Protein AF-A0A314UXK7-F1 (afdb_monomer_lite)

InterPro domains:
  IPR005801 ADC synthase [G3DSA:3.60.120.10] (43-138)
  IPR005801 ADC synthase [SSF56322] (63-136)
  IPR006805 Anthranilate synthase component I, N-terminal [PF04715] (75-133)
  IPR019999 Anthranilate synthase component I-like [PTHR11236] (35-136)

Radius of gyration: 25.93 Å; chains: 1; bounding box: 60×53×69 Å

Sequence (139 aa):
MQAPCISRRLVPASQRLSPVPVIGISSRSSTSLACVPRTKCCSLSNQSLANDVKKFEEASKNGNLVPLSKCIFSDQLTPVLAYRCLVKEDDREAPSFLFESVEQNNQGRYSVVGAQPQMEIVAKENKVTIMDHEERCLD

Structure (mmCIF, N/CA/C/O backbone):
data_AF-A0A314UXK7-F1
#
_entry.id   AF-A0A314UXK7-F1
#
loop_
_atom_site.group_PDB
_atom_site.id
_atom_site.type_symbol
_atom_site.label_atom_id
_atom_site.label_alt_id
_atom_site.label_comp_id
_atom_site.label_asym_id
_atom_site.label_entity_id
_atom_site.label_seq_id
_atom_site.pdbx_PDB_ins_code
_atom_site.Cartn_x
_atom_site.Cartn_y
_atom_site.Cartn_z
_atom_site.occupancy
_atom_site.B_iso_or_equiv
_atom_site.auth_seq_id
_atom_site.auth_comp_id
_atom_site.auth_asym_id
_atom_site.auth_atom_id
_atom_site.pdbx_PDB_model_num
ATOM 1 N N . MET A 1 1 ? -38.332 9.102 -24.567 1.00 46.50 1 MET A N 1
ATOM 2 C CA . MET A 1 1 ? -37.805 8.152 -25.566 1.00 46.50 1 MET A CA 1
ATOM 3 C C . MET A 1 1 ? -37.117 8.935 -26.664 1.00 46.50 1 MET A C 1
ATOM 5 O O . MET A 1 1 ? -37.808 9.630 -27.389 1.00 46.50 1 MET A O 1
ATOM 9 N N . GLN A 1 2 ? -35.788 8.867 -26.726 1.00 39.41 2 GLN A N 1
ATOM 10 C CA . GLN A 1 2 ? -34.946 9.170 -27.890 1.00 39.41 2 GLN A CA 1
ATOM 11 C C . GLN A 1 2 ? -33.511 8.796 -27.490 1.00 39.41 2 GLN A C 1
ATOM 13 O O . GLN A 1 2 ? -33.000 9.282 -26.485 1.00 39.41 2 GLN A O 1
ATOM 18 N N . ALA A 1 3 ? -32.922 7.844 -28.210 1.00 41.88 3 ALA A N 1
ATOM 19 C CA . ALA A 1 3 ? -31.574 7.334 -27.983 1.00 41.88 3 ALA A CA 1
ATOM 20 C C . ALA A 1 3 ? -30.575 8.081 -28.882 1.00 41.88 3 ALA A C 1
ATOM 22 O O . ALA A 1 3 ? -30.931 8.386 -30.023 1.00 41.88 3 ALA A O 1
ATOM 23 N N . PRO A 1 4 ? -29.329 8.330 -28.444 1.00 41.38 4 PRO A N 1
ATOM 24 C CA . PRO A 1 4 ? -28.280 8.767 -29.343 1.00 41.38 4 PRO A CA 1
ATOM 25 C C . PRO A 1 4 ? -27.561 7.566 -29.973 1.00 41.38 4 PRO A C 1
ATOM 27 O O . PRO A 1 4 ? -27.232 6.566 -29.337 1.00 41.38 4 PRO A O 1
ATOM 30 N N . CYS A 1 5 ? -27.358 7.701 -31.274 1.00 37.66 5 CYS A N 1
ATOM 31 C CA . CYS A 1 5 ? -26.777 6.763 -32.217 1.00 37.66 5 CYS A CA 1
ATOM 32 C C . CYS A 1 5 ? -25.238 6.744 -32.145 1.00 37.66 5 CYS A C 1
ATOM 34 O O . CYS A 1 5 ? -24.580 7.782 -32.151 1.00 37.66 5 CYS A O 1
ATOM 36 N N . ILE A 1 6 ? -24.658 5.540 -32.111 1.00 41.12 6 ILE A N 1
ATOM 37 C CA . ILE A 1 6 ? -23.209 5.302 -32.103 1.00 41.12 6 ILE A CA 1
ATOM 38 C C . ILE A 1 6 ? -22.723 5.181 -33.552 1.00 41.12 6 ILE A C 1
ATOM 40 O O . ILE A 1 6 ? -23.107 4.260 -34.271 1.00 41.12 6 ILE A O 1
ATOM 44 N N . SER A 1 7 ? -21.852 6.096 -33.977 1.00 38.16 7 SER A N 1
ATOM 45 C CA . SER A 1 7 ? -21.174 6.031 -35.275 1.00 38.16 7 SER A CA 1
ATOM 46 C C . SER A 1 7 ? -19.912 5.171 -35.165 1.00 38.16 7 SER A C 1
ATOM 48 O O . SER A 1 7 ? -18.953 5.542 -34.491 1.00 38.16 7 SER A O 1
ATOM 50 N N . ARG A 1 8 ? -19.900 4.006 -35.824 1.00 41.94 8 ARG A N 1
ATOM 51 C CA . ARG A 1 8 ? -18.704 3.169 -36.001 1.00 41.94 8 ARG A CA 1
ATOM 52 C C . ARG A 1 8 ? -18.023 3.536 -37.320 1.00 41.94 8 ARG A C 1
ATOM 54 O O . ARG A 1 8 ? -18.468 3.101 -38.379 1.00 41.94 8 ARG A O 1
ATOM 61 N N . ARG A 1 9 ? -16.922 4.295 -37.272 1.00 38.69 9 ARG A N 1
ATOM 62 C CA . ARG A 1 9 ? -15.985 4.390 -38.406 1.00 38.69 9 ARG A CA 1
ATOM 63 C C . ARG A 1 9 ? -14.911 3.313 -38.277 1.00 38.69 9 ARG A C 1
ATOM 65 O O . ARG A 1 9 ? -14.088 3.352 -37.371 1.00 38.69 9 ARG A O 1
ATOM 72 N N . LEU A 1 10 ? -14.950 2.363 -39.206 1.00 42.12 10 LEU A N 1
ATOM 73 C CA . LEU A 1 10 ? -13.900 1.385 -39.480 1.00 42.12 10 LEU A CA 1
ATOM 74 C C . LEU A 1 10 ? -12.741 2.091 -40.201 1.00 42.12 10 LEU A C 1
ATOM 76 O O . LEU A 1 10 ? -12.965 2.766 -41.205 1.00 42.12 10 LEU A O 1
ATOM 80 N N . VAL A 1 11 ? -11.516 1.934 -39.698 1.00 43.22 11 VAL A N 1
ATOM 81 C CA . VAL A 1 11 ? -10.276 2.370 -40.365 1.00 43.22 11 VAL A CA 1
ATOM 82 C C . VAL A 1 11 ? -9.560 1.118 -40.893 1.00 43.22 11 VAL A C 1
ATOM 84 O O . VAL A 1 11 ? -9.463 0.141 -40.147 1.00 43.22 11 VAL A O 1
ATOM 87 N N . PRO A 1 12 ? -9.081 1.092 -42.152 1.00 38.56 12 PRO A N 1
ATOM 88 C CA . PRO A 1 12 ? -8.421 -0.081 -42.709 1.00 38.56 12 PRO A CA 1
ATOM 89 C C . PRO A 1 12 ? -6.986 -0.233 -42.191 1.00 38.56 12 PRO A C 1
ATOM 91 O O . PRO A 1 12 ? -6.261 0.744 -42.000 1.00 38.56 12 PRO A O 1
ATOM 94 N N . ALA A 1 13 ? -6.573 -1.486 -42.005 1.00 41.22 13 ALA A N 1
ATOM 95 C CA . ALA A 1 13 ? -5.209 -1.867 -41.672 1.00 41.22 13 ALA A CA 1
ATOM 96 C C . ALA A 1 13 ? -4.307 -1.760 -42.912 1.00 41.22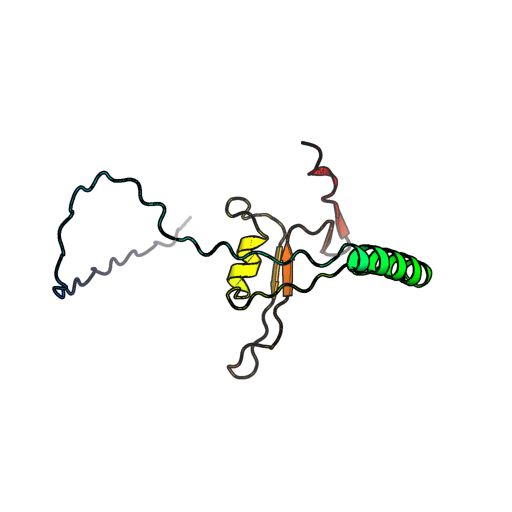 13 ALA A C 1
ATOM 98 O O . ALA A 1 13 ? -4.443 -2.532 -43.861 1.00 41.22 13 ALA A O 1
ATOM 99 N N . SER A 1 14 ? -3.364 -0.820 -42.898 1.00 41.00 14 SER A N 1
ATOM 100 C CA . SER A 1 14 ? -2.301 -0.749 -43.903 1.00 41.00 14 SER A CA 1
ATOM 101 C C . SER A 1 14 ? -1.207 -1.760 -43.569 1.00 41.00 14 SER A C 1
ATOM 103 O O . SER A 1 14 ? -0.430 -1.576 -42.634 1.00 41.00 14 SER A O 1
ATOM 105 N N . GLN A 1 15 ? -1.150 -2.828 -44.359 1.00 43.53 15 GLN A N 1
ATOM 106 C CA . GLN A 1 15 ? -0.063 -3.799 -44.385 1.00 43.53 15 GLN A CA 1
ATOM 107 C C . GLN A 1 15 ? 1.157 -3.177 -45.086 1.00 43.53 15 GLN A C 1
ATOM 109 O O . GLN A 1 15 ? 1.079 -2.791 -46.251 1.00 43.53 15 GLN A O 1
ATOM 114 N N . ARG A 1 16 ? 2.304 -3.103 -44.402 1.00 39.03 16 ARG A N 1
ATOM 115 C CA . ARG A 1 16 ? 3.617 -2.985 -45.053 1.00 39.03 16 ARG A CA 1
ATOM 116 C C . ARG A 1 16 ? 4.422 -4.237 -44.729 1.00 39.03 16 ARG A C 1
ATOM 118 O O . ARG A 1 16 ? 4.839 -4.438 -43.595 1.00 39.03 16 ARG A O 1
ATOM 125 N N . LEU A 1 17 ? 4.587 -5.074 -45.748 1.00 39.12 17 LEU A N 1
ATOM 126 C CA . LEU A 1 17 ? 5.441 -6.255 -45.759 1.00 39.12 17 LEU A CA 1
ATOM 127 C C . LEU A 1 17 ? 6.883 -5.810 -46.041 1.00 39.12 17 LEU A C 1
ATOM 129 O O . LEU A 1 17 ? 7.142 -5.191 -47.073 1.00 39.12 17 LEU A O 1
ATOM 133 N N . SER A 1 18 ? 7.815 -6.136 -45.149 1.00 38.75 18 SER A N 1
ATOM 134 C CA . SER A 1 18 ? 9.244 -6.224 -45.463 1.00 38.75 18 SER A CA 1
ATOM 135 C C . SER A 1 18 ? 9.680 -7.692 -45.331 1.00 38.75 18 SER A C 1
ATOM 137 O O . SER A 1 18 ? 9.238 -8.375 -44.403 1.00 38.75 18 SER A O 1
ATOM 139 N N . PRO A 1 19 ? 10.493 -8.228 -46.260 1.00 42.34 19 PRO A N 1
ATOM 140 C CA . PRO A 1 19 ? 10.892 -9.628 -46.234 1.00 42.34 19 PRO A CA 1
ATOM 141 C C . PRO A 1 19 ? 12.109 -9.795 -45.320 1.00 42.34 19 PRO A C 1
ATOM 143 O O . PRO A 1 19 ? 13.194 -9.301 -45.618 1.00 42.34 19 PRO A O 1
ATOM 146 N N . VAL A 1 20 ? 11.938 -10.503 -44.207 1.00 41.97 20 VAL A N 1
ATOM 147 C CA . VAL A 1 20 ? 13.049 -11.002 -43.383 1.00 41.97 20 VAL A CA 1
ATOM 148 C C . VAL A 1 20 ? 13.100 -12.521 -43.590 1.00 41.97 20 VAL A C 1
ATOM 150 O O . VAL A 1 20 ? 12.044 -13.156 -43.576 1.00 41.97 20 VAL A O 1
ATOM 153 N N . PRO A 1 21 ? 14.272 -13.118 -43.876 1.00 43.28 21 PRO A N 1
ATOM 154 C CA . PRO A 1 21 ? 14.353 -14.485 -44.379 1.00 43.28 21 PRO A CA 1
ATOM 155 C C . PRO A 1 21 ? 13.851 -15.504 -43.350 1.00 43.28 21 PRO A C 1
ATOM 157 O O . PRO A 1 21 ? 14.312 -15.552 -42.211 1.00 43.28 21 PRO A O 1
ATOM 160 N N . VAL A 1 22 ? 12.916 -16.344 -43.794 1.00 42.66 22 VAL A N 1
ATOM 161 C CA . VAL A 1 22 ? 12.431 -17.526 -43.080 1.00 42.66 22 VAL A CA 1
ATOM 162 C C . VAL A 1 22 ? 13.520 -18.595 -43.151 1.00 42.66 22 VAL A C 1
ATOM 164 O O . VAL A 1 22 ? 13.780 -19.149 -44.218 1.00 42.66 22 VAL A O 1
ATOM 167 N N . ILE A 1 23 ? 14.160 -18.894 -42.021 1.00 42.53 23 ILE A N 1
ATOM 168 C CA . ILE A 1 23 ? 14.988 -20.095 -41.882 1.00 42.53 23 ILE A CA 1
ATOM 169 C C . ILE A 1 23 ? 14.070 -21.228 -41.422 1.00 42.53 23 ILE A C 1
ATOM 171 O O . ILE A 1 23 ? 13.333 -21.099 -40.446 1.00 42.53 23 ILE A O 1
ATOM 175 N N . GLY A 1 24 ? 14.076 -22.299 -42.212 1.00 40.72 24 GLY A N 1
ATOM 176 C CA . GLY A 1 24 ? 13.106 -23.383 -42.188 1.00 40.72 24 GLY A CA 1
ATOM 177 C C . GLY A 1 24 ? 13.006 -24.161 -40.878 1.00 40.72 24 GLY A C 1
ATOM 178 O O . GLY A 1 24 ? 13.955 -24.310 -40.108 1.00 40.72 24 GLY A O 1
ATOM 179 N N . ILE A 1 25 ? 11.812 -24.716 -40.689 1.00 44.25 25 ILE A N 1
ATOM 180 C CA . ILE A 1 25 ? 11.472 -25.692 -39.661 1.00 44.25 25 ILE A CA 1
ATOM 181 C C . ILE A 1 25 ? 12.285 -26.960 -39.943 1.00 44.25 25 ILE A C 1
ATOM 183 O O . ILE A 1 25 ? 11.997 -27.699 -40.883 1.00 44.25 25 ILE A O 1
ATOM 187 N N . SER A 1 26 ? 13.312 -27.212 -39.132 1.00 42.84 26 SER A N 1
ATOM 188 C CA . SER A 1 26 ? 13.964 -28.517 -39.061 1.00 42.84 26 SER A CA 1
ATOM 189 C C . SER A 1 26 ? 13.359 -29.289 -37.894 1.00 42.84 26 SER A C 1
ATOM 191 O O . SER A 1 26 ? 13.544 -28.937 -36.729 1.00 42.84 26 SER A O 1
ATOM 193 N N . SER A 1 27 ? 12.622 -30.350 -38.212 1.00 51.50 27 SER A N 1
ATOM 194 C CA . SER A 1 27 ? 12.230 -31.387 -37.266 1.00 51.50 27 SER A CA 1
ATOM 195 C C . SER A 1 27 ? 13.489 -32.081 -36.736 1.00 51.50 27 SER A C 1
ATOM 197 O O . SER A 1 27 ? 14.070 -32.929 -37.416 1.00 51.50 27 SER A O 1
ATOM 199 N N . ARG A 1 28 ? 13.930 -31.725 -35.526 1.00 44.66 28 ARG A N 1
ATOM 200 C CA . ARG A 1 28 ? 14.972 -32.465 -34.805 1.00 44.66 28 ARG A CA 1
ATOM 201 C C . ARG A 1 28 ? 14.439 -32.904 -33.451 1.00 44.66 28 ARG A C 1
ATOM 203 O O . ARG A 1 28 ? 14.506 -32.184 -32.462 1.00 44.66 28 ARG A O 1
ATOM 210 N N . SER A 1 29 ? 13.934 -34.129 -33.433 1.00 48.12 29 SER A N 1
ATOM 211 C CA . SER A 1 29 ? 13.868 -34.969 -32.246 1.00 48.12 29 SER A CA 1
ATOM 212 C C . SER A 1 29 ? 15.296 -35.157 -31.735 1.00 48.12 29 SER A C 1
ATOM 214 O O . SER A 1 29 ? 16.078 -35.863 -32.368 1.00 48.12 29 SER A O 1
ATOM 216 N N . SER A 1 30 ? 15.673 -34.493 -30.646 1.00 42.62 30 SER A N 1
ATOM 217 C CA . SER A 1 30 ? 16.803 -34.883 -29.793 1.00 42.62 30 SER A CA 1
ATOM 218 C C . SER A 1 30 ? 16.793 -34.035 -28.532 1.00 42.62 30 SER A C 1
ATOM 220 O O . SER A 1 30 ? 16.870 -32.811 -28.562 1.00 42.62 30 SER A O 1
ATOM 222 N N . THR A 1 31 ? 16.670 -34.734 -27.416 1.00 50.19 31 THR A N 1
ATOM 223 C CA . THR A 1 31 ? 16.783 -34.255 -26.046 1.00 50.19 31 THR A CA 1
ATOM 224 C C . THR A 1 31 ? 18.101 -33.511 -25.839 1.00 50.19 31 THR A C 1
ATOM 226 O O . THR A 1 31 ? 19.156 -34.127 -25.708 1.00 50.19 31 THR A O 1
ATOM 229 N N . SER A 1 32 ? 18.043 -32.185 -25.761 1.00 46.09 32 SER A N 1
ATOM 230 C CA . SER A 1 32 ? 19.107 -31.375 -25.173 1.00 46.09 32 SER A CA 1
ATOM 231 C C . SER A 1 32 ? 18.462 -30.321 -24.283 1.00 46.09 32 SER A C 1
ATOM 233 O O . SER A 1 32 ? 17.954 -29.310 -24.765 1.00 46.09 32 SER A O 1
ATOM 235 N N . LEU A 1 33 ? 18.446 -30.588 -22.977 1.00 50.59 33 LEU A N 1
ATOM 236 C CA . LEU A 1 33 ? 18.127 -29.604 -21.946 1.00 50.59 33 LEU A CA 1
ATOM 237 C C . LEU A 1 33 ? 19.229 -28.536 -21.972 1.00 50.59 33 LEU A C 1
ATOM 239 O O . LEU A 1 33 ? 20.245 -28.649 -21.291 1.00 50.59 33 LEU A O 1
ATOM 243 N N . ALA A 1 34 ? 19.064 -27.542 -22.840 1.00 42.72 34 ALA A N 1
ATOM 244 C CA . ALA A 1 34 ? 19.981 -26.427 -22.970 1.00 42.72 34 ALA A CA 1
ATOM 245 C C . ALA A 1 34 ? 19.763 -25.470 -21.791 1.00 42.72 34 ALA A C 1
ATOM 247 O O . ALA A 1 34 ? 18.692 -24.887 -21.644 1.00 42.72 34 ALA A O 1
ATOM 248 N N . CYS A 1 35 ? 20.789 -25.389 -20.940 1.00 41.41 35 CYS A N 1
ATOM 249 C CA . CYS A 1 35 ? 21.088 -24.362 -19.942 1.00 41.41 35 CYS A CA 1
ATOM 250 C C . CYS A 1 35 ? 20.018 -23.282 -19.728 1.00 41.41 35 CYS A C 1
ATOM 252 O O . CYS A 1 35 ? 20.117 -22.175 -20.254 1.00 41.41 35 CYS A O 1
ATOM 254 N N . VAL A 1 36 ? 19.064 -23.562 -18.842 1.00 48.81 36 VAL A N 1
ATOM 255 C CA . VAL A 1 36 ? 18.408 -22.495 -18.085 1.00 48.81 36 VAL A CA 1
ATOM 256 C C . VAL A 1 36 ? 19.403 -22.077 -16.998 1.00 48.81 36 VAL A C 1
ATOM 258 O O . VAL A 1 36 ? 19.823 -22.949 -16.227 1.00 48.81 36 VAL A O 1
ATOM 261 N N . PRO A 1 37 ? 19.830 -20.803 -16.901 1.00 45.50 37 PRO A N 1
ATOM 262 C CA . PRO A 1 37 ? 20.620 -20.353 -15.768 1.00 45.50 37 PRO A CA 1
ATOM 263 C C . PRO A 1 37 ? 19.760 -20.534 -14.521 1.00 45.50 37 PRO A C 1
ATOM 265 O O . PRO A 1 37 ? 18.824 -19.778 -14.270 1.00 45.50 37 PRO A O 1
ATOM 268 N N . ARG A 1 38 ? 20.038 -21.583 -13.747 1.00 47.97 38 ARG A N 1
ATOM 269 C CA . ARG A 1 38 ? 19.440 -21.758 -12.432 1.00 47.97 38 ARG A CA 1
ATOM 270 C C . ARG A 1 38 ? 20.073 -20.675 -11.570 1.00 47.97 38 ARG A C 1
ATOM 272 O O . ARG A 1 38 ? 21.202 -20.840 -11.109 1.00 47.97 38 ARG A O 1
ATOM 279 N N . THR A 1 39 ? 19.392 -19.543 -11.413 1.00 56.34 39 THR A N 1
ATOM 280 C CA . THR A 1 39 ? 19.776 -18.538 -10.426 1.00 56.34 39 THR A CA 1
ATOM 281 C C . THR A 1 39 ? 19.717 -19.232 -9.074 1.00 56.34 39 THR A C 1
ATOM 283 O O . THR A 1 39 ? 18.662 -19.499 -8.502 1.00 56.34 39 THR A O 1
ATOM 286 N N . LYS A 1 40 ? 20.888 -19.654 -8.598 1.00 46.66 40 LYS A N 1
ATOM 287 C CA . LYS A 1 40 ? 21.049 -20.218 -7.270 1.00 46.66 40 LYS A CA 1
ATOM 288 C C . LYS A 1 40 ? 20.851 -19.040 -6.328 1.00 46.66 40 LYS A C 1
ATOM 290 O O . LYS A 1 40 ? 21.785 -18.291 -6.071 1.00 46.66 40 LYS A O 1
ATOM 295 N N . CYS A 1 41 ? 19.608 -18.820 -5.906 1.00 45.56 41 CYS A N 1
ATOM 296 C CA . CYS A 1 41 ? 19.309 -17.883 -4.840 1.00 45.56 41 CYS A CA 1
ATOM 297 C C . CYS A 1 41 ? 20.099 -18.369 -3.625 1.00 45.56 41 CYS A C 1
ATOM 299 O O . CYS A 1 41 ? 19.835 -19.448 -3.091 1.00 45.56 41 CYS A O 1
ATOM 301 N N . CYS A 1 42 ? 21.146 -17.632 -3.266 1.00 49.62 42 CYS A N 1
ATOM 302 C CA . CYS A 1 42 ? 21.885 -17.851 -2.039 1.00 49.62 42 CYS A CA 1
ATOM 303 C C . CYS A 1 42 ? 20.890 -17.587 -0.910 1.00 49.62 42 CYS A C 1
ATOM 305 O O . CYS A 1 42 ? 20.614 -16.432 -0.592 1.00 49.62 42 CYS A O 1
ATOM 307 N N . SER A 1 43 ? 20.281 -18.639 -0.365 1.00 56.59 43 SER A N 1
ATOM 308 C CA . SER A 1 43 ? 19.415 -18.524 0.801 1.00 56.59 43 SER A CA 1
ATOM 309 C C . SER A 1 43 ? 20.225 -17.858 1.909 1.00 56.59 43 SER A C 1
ATOM 311 O O . SER A 1 43 ? 21.208 -18.431 2.388 1.00 56.59 43 SER A O 1
ATOM 313 N N . LEU A 1 44 ? 19.845 -16.628 2.257 1.00 56.88 44 LEU A N 1
ATOM 314 C CA . LEU A 1 44 ? 20.389 -15.903 3.397 1.00 56.88 44 LEU A CA 1
ATOM 315 C C . LEU A 1 44 ? 20.328 -16.817 4.627 1.00 56.88 44 LEU A C 1
ATOM 317 O O . LEU A 1 44 ? 19.352 -17.538 4.834 1.00 56.88 44 LEU A O 1
ATOM 321 N N . SER A 1 45 ? 21.413 -16.834 5.392 1.00 59.97 45 SER A N 1
ATOM 322 C CA . SER A 1 45 ? 21.606 -17.724 6.533 1.00 59.97 45 SER A CA 1
ATOM 323 C C . SER A 1 45 ? 20.483 -17.595 7.573 1.00 59.97 45 SER A C 1
ATOM 325 O O . SER A 1 45 ? 19.958 -16.508 7.821 1.00 59.97 45 SER A O 1
ATOM 327 N N . ASN A 1 46 ? 20.173 -18.702 8.259 1.00 56.94 46 ASN A N 1
ATOM 328 C CA . ASN A 1 46 ? 19.165 -18.780 9.332 1.00 56.94 46 ASN A CA 1
ATOM 329 C C . ASN A 1 46 ? 19.372 -17.764 10.477 1.00 56.94 46 ASN A C 1
ATOM 331 O O . ASN A 1 46 ? 18.450 -17.496 11.242 1.00 56.94 46 ASN A O 1
ATOM 335 N N . GLN A 1 47 ? 20.568 -17.179 10.598 1.00 60.53 47 GLN A N 1
ATOM 336 C CA . GLN A 1 47 ? 20.869 -16.148 11.594 1.00 60.53 47 GLN A CA 1
ATOM 337 C C . GLN A 1 47 ? 20.116 -14.833 11.347 1.00 60.53 47 GLN A C 1
ATOM 339 O O . GLN A 1 47 ? 19.808 -14.135 12.310 1.00 60.53 47 GLN A O 1
ATOM 344 N N . SER A 1 48 ? 19.789 -14.499 10.090 1.00 69.44 48 SER A N 1
ATOM 345 C CA . SER A 1 48 ? 19.022 -13.283 9.775 1.00 69.44 48 SER A CA 1
ATOM 346 C C . SER A 1 48 ? 17.632 -13.338 10.406 1.00 69.44 48 SER A C 1
ATOM 348 O O . SER A 1 48 ? 17.238 -12.414 11.108 1.00 69.44 48 SER A O 1
ATOM 350 N N . LEU A 1 49 ? 16.943 -14.473 10.253 1.00 76.56 49 LEU A N 1
ATOM 351 C CA . LEU A 1 49 ? 15.571 -14.654 10.724 1.00 76.56 49 LEU A CA 1
ATOM 352 C C . LEU A 1 49 ? 15.465 -14.567 12.254 1.00 76.56 49 LEU A C 1
ATOM 354 O O . LEU A 1 49 ? 14.567 -13.917 12.779 1.00 76.56 49 LEU A O 1
ATOM 358 N N . ALA A 1 50 ? 16.412 -15.174 12.977 1.00 76.69 50 ALA A N 1
ATOM 359 C CA . ALA A 1 50 ? 16.432 -15.126 14.439 1.00 76.69 50 ALA A CA 1
ATOM 360 C C . ALA A 1 50 ? 16.616 -13.696 14.983 1.00 76.69 50 ALA A C 1
ATOM 362 O O . ALA A 1 50 ? 16.057 -13.353 16.025 1.00 76.69 50 ALA A O 1
ATOM 363 N N . ASN A 1 51 ? 17.381 -12.855 14.282 1.00 84.94 51 ASN A N 1
ATOM 364 C CA . ASN A 1 51 ? 17.539 -11.448 14.643 1.00 84.94 51 ASN A CA 1
ATOM 365 C C . ASN A 1 51 ? 16.293 -10.623 14.294 1.00 84.94 51 ASN A C 1
ATOM 367 O O . ASN A 1 51 ? 15.944 -9.717 15.048 1.00 84.94 51 ASN A O 1
ATOM 371 N N . ASP A 1 52 ? 15.614 -10.940 13.191 1.00 88.12 52 ASP A N 1
ATOM 372 C CA . ASP A 1 52 ? 14.395 -10.243 12.770 1.00 88.12 52 ASP A CA 1
ATOM 373 C C . ASP A 1 52 ? 13.240 -10.476 13.759 1.00 88.12 52 ASP A C 1
ATOM 375 O O . ASP A 1 52 ? 12.550 -9.524 14.123 1.00 88.12 52 ASP A O 1
ATOM 379 N N . VAL A 1 53 ? 13.095 -11.700 14.288 1.00 91.81 53 VAL A N 1
ATOM 380 C CA . VAL A 1 53 ? 12.107 -12.018 15.339 1.00 91.81 53 VAL A CA 1
ATOM 381 C C . VAL A 1 53 ? 12.347 -11.187 16.601 1.00 91.81 53 VAL A C 1
ATOM 383 O O . VAL A 1 53 ? 11.426 -10.545 17.097 1.00 91.81 53 VAL A O 1
ATOM 386 N N . LYS A 1 54 ? 13.592 -11.125 17.093 1.00 93.50 54 LYS A N 1
ATOM 387 C CA . LYS A 1 54 ? 13.919 -10.335 18.293 1.00 93.50 54 LYS A CA 1
ATOM 388 C C . LYS A 1 54 ? 13.640 -8.846 18.100 1.00 93.50 54 LYS A C 1
ATOM 390 O O . LYS A 1 54 ? 13.065 -8.213 18.978 1.00 93.50 54 LYS A O 1
ATOM 395 N N . LYS A 1 55 ? 14.000 -8.291 16.938 1.00 92.62 55 LYS A N 1
ATOM 396 C CA . LYS A 1 55 ? 13.713 -6.887 16.603 1.00 92.62 55 LYS A CA 1
ATOM 397 C C . LYS A 1 55 ? 12.214 -6.607 16.568 1.00 92.62 55 LYS A C 1
ATOM 399 O O . LYS A 1 55 ? 11.787 -5.553 17.031 1.00 92.62 55 LYS A O 1
ATOM 404 N N . PHE A 1 56 ? 11.424 -7.537 16.033 1.00 95.06 56 PHE A N 1
ATOM 405 C CA . PHE A 1 56 ? 9.970 -7.420 16.023 1.00 95.06 56 PHE A CA 1
ATOM 406 C C . PHE A 1 56 ? 9.396 -7.418 17.446 1.00 95.06 56 PHE A C 1
ATOM 408 O O . PHE A 1 56 ? 8.631 -6.517 17.782 1.00 95.06 56 PHE A O 1
ATOM 415 N N . GLU A 1 57 ? 9.813 -8.359 18.300 1.00 95.06 57 GLU A N 1
ATOM 416 C CA . GLU A 1 57 ? 9.393 -8.431 19.710 1.00 95.06 57 GLU A CA 1
ATOM 417 C C . GLU A 1 57 ? 9.795 -7.191 20.525 1.00 95.06 57 GLU A C 1
ATOM 419 O O . GLU A 1 57 ? 9.091 -6.773 21.445 1.00 95.06 57 GLU A O 1
ATOM 424 N N . GLU A 1 58 ? 10.949 -6.595 20.231 1.00 95.44 58 GLU A N 1
ATOM 425 C CA . GLU A 1 58 ? 11.378 -5.350 20.868 1.00 95.44 58 GLU A CA 1
ATOM 426 C C . GLU A 1 58 ? 10.549 -4.155 20.386 1.00 95.44 58 GLU A C 1
ATOM 428 O O . GLU A 1 58 ? 10.114 -3.340 21.201 1.00 95.44 58 GLU A O 1
ATOM 433 N N . ALA A 1 59 ? 10.281 -4.062 19.082 1.00 95.19 59 ALA A N 1
ATOM 434 C CA . ALA A 1 59 ? 9.455 -3.003 18.512 1.00 95.19 59 ALA A CA 1
ATOM 435 C C . ALA A 1 59 ? 7.995 -3.081 18.990 1.00 95.19 59 ALA A C 1
ATOM 437 O O . ALA A 1 59 ? 7.396 -2.044 19.279 1.00 95.19 59 ALA A O 1
ATOM 438 N N . SER A 1 60 ? 7.441 -4.288 19.158 1.00 96.06 60 SER A N 1
ATOM 439 C CA . SER A 1 60 ? 6.049 -4.495 19.586 1.00 96.06 60 SER A CA 1
ATOM 440 C C . SER A 1 60 ? 5.769 -4.031 21.014 1.00 96.06 60 SER A C 1
ATOM 442 O O . SER A 1 60 ? 4.624 -3.775 21.370 1.00 96.06 60 SER A O 1
ATOM 444 N N . LYS A 1 61 ? 6.804 -3.883 21.849 1.00 97.12 61 LYS A N 1
ATOM 445 C CA . LYS A 1 61 ? 6.668 -3.298 23.194 1.00 97.12 61 LYS A CA 1
ATOM 446 C C . LYS A 1 61 ? 6.415 -1.790 23.153 1.00 97.12 61 LYS A C 1
ATOM 448 O O . LYS A 1 61 ? 5.909 -1.239 24.125 1.00 97.12 61 LYS A O 1
ATOM 453 N N . ASN A 1 62 ? 6.769 -1.133 22.049 1.00 95.06 62 ASN A N 1
ATOM 454 C CA . ASN A 1 62 ? 6.743 0.322 21.909 1.00 95.06 62 ASN A CA 1
ATOM 455 C C . ASN A 1 62 ? 5.612 0.828 20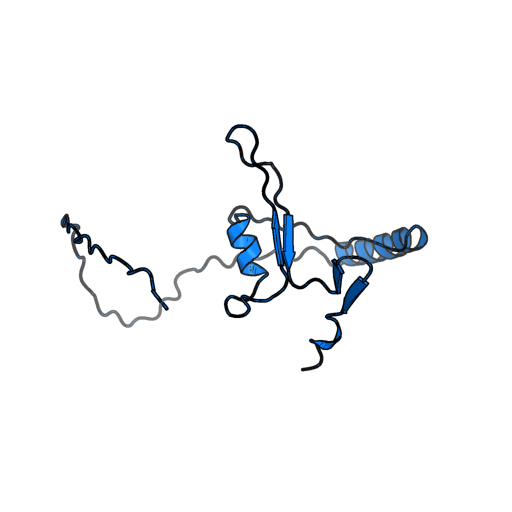.995 1.00 95.06 62 ASN A C 1
ATOM 457 O O . ASN A 1 62 ? 5.433 2.039 20.875 1.00 95.06 62 ASN A O 1
ATOM 461 N N . GLY A 1 63 ? 4.849 -0.060 20.348 1.00 92.94 63 GLY A N 1
ATOM 462 C CA . GLY A 1 63 ? 3.769 0.326 19.441 1.00 92.94 63 GLY A CA 1
ATOM 463 C C . GLY A 1 63 ? 2.854 -0.834 19.050 1.00 92.94 63 GLY A C 1
ATOM 464 O O . GLY A 1 63 ? 3.242 -1.996 19.109 1.00 92.94 63 GLY A O 1
ATOM 465 N N . ASN A 1 64 ? 1.630 -0.503 18.635 1.00 94.69 64 ASN A N 1
ATOM 466 C CA . ASN A 1 64 ? 0.619 -1.472 18.194 1.00 94.69 64 ASN A CA 1
ATOM 467 C C . ASN A 1 64 ? 0.747 -1.871 16.712 1.00 94.69 64 ASN A C 1
ATOM 469 O O . ASN A 1 64 ? 0.113 -2.834 16.291 1.00 94.69 64 ASN A O 1
ATOM 473 N N . LEU A 1 65 ? 1.550 -1.143 15.929 1.00 94.06 65 LEU A N 1
ATOM 474 C CA . LEU A 1 65 ? 1.814 -1.416 14.521 1.00 94.06 65 LEU A CA 1
ATOM 475 C C . LEU A 1 65 ? 3.319 -1.568 14.309 1.00 94.06 65 LEU A C 1
ATOM 477 O O . LEU A 1 65 ? 4.078 -0.610 14.451 1.00 94.06 65 LEU A O 1
ATOM 481 N N . VAL A 1 66 ? 3.739 -2.777 13.945 1.00 95.00 66 VAL A N 1
ATOM 482 C CA . VAL A 1 66 ? 5.142 -3.097 13.676 1.00 95.00 66 VAL A CA 1
ATOM 483 C C . VAL A 1 66 ? 5.260 -3.589 12.231 1.00 95.00 66 VAL A C 1
ATOM 485 O O . VAL A 1 66 ? 4.773 -4.678 11.926 1.00 95.00 66 VAL A O 1
ATOM 488 N N . PRO A 1 67 ? 5.869 -2.813 11.314 1.00 92.38 67 PRO A N 1
ATOM 489 C CA . PRO A 1 67 ? 5.989 -3.216 9.920 1.00 92.38 67 PRO A CA 1
ATOM 490 C C . PRO A 1 67 ? 7.004 -4.353 9.762 1.00 92.38 67 PRO A C 1
ATOM 492 O O . PRO A 1 67 ? 8.152 -4.251 10.195 1.00 92.38 67 PRO A O 1
ATOM 495 N N . LEU A 1 68 ? 6.591 -5.418 9.078 1.00 91.88 68 LEU A N 1
ATOM 496 C CA . LEU A 1 68 ? 7.479 -6.473 8.600 1.00 91.88 68 LEU A CA 1
ATOM 497 C C . LEU A 1 68 ? 7.816 -6.207 7.136 1.00 91.88 68 LEU A C 1
ATOM 499 O O . LEU A 1 68 ? 6.929 -6.066 6.299 1.00 91.88 68 LEU A O 1
ATOM 503 N N . SER A 1 69 ? 9.105 -6.134 6.820 1.00 91.69 69 SER A N 1
ATOM 504 C CA . SER A 1 69 ? 9.564 -5.794 5.473 1.00 91.69 69 SER A CA 1
ATOM 505 C C . SER A 1 69 ? 10.723 -6.675 5.042 1.00 91.69 69 SER A C 1
ATOM 507 O O . SER A 1 69 ? 11.579 -7.027 5.854 1.00 91.69 69 SER A O 1
ATOM 509 N N . LYS A 1 70 ? 10.782 -6.976 3.746 1.00 90.38 70 LYS A N 1
ATOM 510 C CA . LYS A 1 70 ? 11.911 -7.652 3.116 1.00 90.38 70 LYS A CA 1
ATOM 511 C C . LYS A 1 70 ? 12.283 -6.920 1.837 1.00 90.38 70 LYS A C 1
ATOM 513 O O . LYS A 1 70 ? 11.433 -6.693 0.984 1.00 90.38 70 LYS A O 1
ATOM 518 N N . CYS A 1 71 ? 13.561 -6.583 1.702 1.00 90.94 71 CYS A N 1
ATOM 519 C CA . CYS A 1 71 ? 14.094 -6.039 0.461 1.00 90.94 71 CYS A CA 1
ATOM 520 C C . CYS A 1 71 ? 14.419 -7.187 -0.502 1.00 90.94 71 CYS A C 1
ATOM 522 O O . CYS A 1 71 ? 15.022 -8.189 -0.106 1.00 90.94 71 CYS A O 1
ATOM 524 N N . ILE A 1 72 ? 14.004 -7.049 -1.758 1.00 90.81 72 ILE A N 1
ATOM 525 C CA . ILE A 1 72 ? 14.222 -8.029 -2.820 1.00 90.81 72 ILE A CA 1
ATOM 526 C C . ILE A 1 72 ? 14.883 -7.291 -3.983 1.00 90.81 72 ILE A C 1
ATOM 528 O O . ILE A 1 72 ? 14.450 -6.202 -4.347 1.00 90.81 72 ILE A O 1
ATOM 532 N N . PHE A 1 73 ? 15.930 -7.877 -4.563 1.00 93.38 73 PHE A N 1
ATOM 533 C CA . PHE A 1 73 ? 16.530 -7.353 -5.789 1.00 93.38 73 PHE A CA 1
ATOM 534 C C . PHE A 1 73 ? 15.594 -7.603 -6.968 1.00 93.38 73 PHE A C 1
ATOM 536 O O . PHE A 1 73 ? 15.197 -8.744 -7.212 1.00 93.38 73 PHE A O 1
ATOM 543 N N . SER A 1 74 ? 15.238 -6.544 -7.691 1.00 89.50 74 SER A N 1
ATOM 544 C CA . SER A 1 74 ? 14.182 -6.610 -8.697 1.00 89.50 74 SER A CA 1
ATOM 545 C C . SER A 1 74 ? 14.396 -5.636 -9.855 1.00 89.50 74 SER A C 1
ATOM 547 O O . SER A 1 74 ? 13.489 -4.894 -10.220 1.00 89.50 74 SER A O 1
ATOM 549 N N . ASP A 1 75 ? 15.580 -5.663 -10.468 1.00 93.62 75 ASP A N 1
ATOM 550 C CA . ASP A 1 75 ? 15.953 -4.754 -11.567 1.00 93.62 75 ASP A CA 1
ATOM 551 C C . ASP A 1 75 ? 15.015 -4.846 -12.785 1.00 93.62 75 ASP A C 1
ATOM 553 O O . ASP A 1 75 ? 14.917 -3.914 -13.578 1.00 93.62 75 ASP A O 1
ATOM 557 N N . GLN A 1 76 ? 14.320 -5.978 -12.945 1.00 93.38 76 GLN A N 1
ATOM 558 C CA . GLN A 1 76 ? 13.373 -6.218 -14.038 1.00 93.38 76 GLN A CA 1
ATOM 559 C C . GLN A 1 76 ? 11.915 -5.902 -13.677 1.00 93.38 76 GLN A C 1
ATOM 561 O O . GLN A 1 76 ? 11.053 -5.949 -14.555 1.00 93.38 76 GLN A O 1
ATOM 566 N N . LEU A 1 77 ? 11.607 -5.599 -12.412 1.00 93.50 77 LEU A N 1
ATOM 567 C CA . LEU A 1 77 ? 10.245 -5.265 -12.008 1.00 93.50 77 LEU A CA 1
ATOM 568 C C . LEU A 1 77 ? 10.013 -3.765 -12.164 1.00 93.50 77 LEU A C 1
ATOM 570 O O . LEU A 1 77 ? 10.500 -2.956 -11.378 1.00 93.50 77 LEU A O 1
ATOM 574 N N . THR A 1 78 ? 9.215 -3.398 -13.164 1.00 94.75 78 THR A N 1
ATOM 575 C CA . THR A 1 78 ? 8.575 -2.079 -13.191 1.00 94.75 78 THR A CA 1
ATOM 576 C C . THR A 1 78 ? 7.402 -2.062 -12.202 1.00 94.75 78 THR A C 1
ATOM 578 O O . THR A 1 78 ? 6.866 -3.129 -11.887 1.00 94.75 78 THR A O 1
ATOM 581 N N . PRO A 1 79 ? 6.937 -0.891 -11.734 1.00 94.19 79 PRO A N 1
ATOM 582 C CA . PRO A 1 79 ? 5.803 -0.812 -10.806 1.00 94.19 79 PRO A CA 1
ATOM 583 C C . PRO A 1 79 ? 4.548 -1.545 -11.303 1.00 94.19 79 PRO A C 1
ATOM 585 O O . PRO A 1 79 ? 3.911 -2.279 -10.550 1.00 94.19 79 PRO A O 1
ATOM 588 N N . VAL A 1 80 ? 4.246 -1.436 -12.602 1.00 94.12 80 VAL A N 1
ATOM 589 C CA . VAL A 1 80 ? 3.127 -2.148 -13.244 1.00 94.12 80 VAL A CA 1
ATOM 590 C C . VAL A 1 80 ? 3.326 -3.666 -13.221 1.00 94.12 80 VAL A C 1
ATOM 592 O O . VAL A 1 80 ? 2.369 -4.407 -12.997 1.00 94.12 80 VAL A O 1
ATOM 595 N N . LEU A 1 81 ? 4.553 -4.153 -13.443 1.00 94.19 81 LEU A N 1
ATOM 596 C CA . LEU A 1 81 ? 4.851 -5.585 -13.355 1.00 94.19 81 LEU A CA 1
ATOM 597 C C . LEU A 1 81 ? 4.745 -6.084 -11.911 1.00 94.19 81 LEU A C 1
ATOM 599 O O . LEU A 1 81 ? 4.136 -7.124 -11.685 1.00 94.19 81 LEU A O 1
ATOM 603 N N . ALA A 1 82 ? 5.254 -5.325 -10.937 1.00 94.44 82 ALA A N 1
ATOM 604 C CA . ALA A 1 82 ? 5.131 -5.662 -9.520 1.00 94.44 82 ALA A CA 1
ATOM 605 C C . ALA A 1 82 ? 3.660 -5.745 -9.073 1.00 94.44 82 ALA A C 1
ATOM 607 O O . ALA A 1 82 ? 3.280 -6.700 -8.401 1.00 94.44 82 ALA A O 1
ATOM 608 N N . TYR A 1 83 ? 2.815 -4.805 -9.509 1.00 93.62 83 TYR A N 1
ATOM 609 C CA . TYR A 1 83 ? 1.369 -4.843 -9.262 1.00 93.62 83 TYR A CA 1
ATOM 610 C C . TYR A 1 83 ? 0.717 -6.115 -9.821 1.00 93.62 83 TYR A C 1
ATOM 612 O O . TYR A 1 83 ? -0.012 -6.804 -9.110 1.00 93.62 83 TYR A O 1
ATOM 620 N N . ARG A 1 84 ? 1.038 -6.485 -11.066 1.00 91.06 84 ARG A N 1
ATOM 621 C CA . ARG A 1 84 ? 0.525 -7.713 -11.698 1.00 91.06 84 ARG A CA 1
ATOM 622 C C . ARG A 1 84 ? 0.994 -8.998 -11.016 1.00 91.06 84 ARG A C 1
ATOM 624 O O . ARG A 1 84 ? 0.308 -10.004 -11.107 1.00 91.06 84 ARG A O 1
ATOM 631 N N . CYS A 1 85 ? 2.139 -8.985 -10.335 1.00 91.25 85 CYS A N 1
ATOM 632 C CA . CYS A 1 85 ? 2.575 -10.130 -9.535 1.00 91.25 85 CYS A CA 1
ATOM 633 C C . CYS A 1 85 ? 1.755 -10.309 -8.248 1.00 91.25 85 CYS A C 1
ATOM 635 O O . CYS A 1 85 ? 1.725 -11.415 -7.713 1.00 91.25 85 CYS A O 1
ATOM 637 N N . LEU A 1 86 ? 1.131 -9.243 -7.735 1.00 89.94 86 LEU A N 1
ATOM 638 C CA . LEU A 1 86 ? 0.393 -9.252 -6.467 1.00 89.94 86 LEU A CA 1
ATOM 639 C C . LEU A 1 86 ? -1.122 -9.416 -6.651 1.00 89.94 86 LEU A C 1
ATOM 641 O O . LEU A 1 86 ? -1.790 -9.924 -5.755 1.00 89.94 86 LEU A O 1
ATOM 645 N N . VAL A 1 87 ? -1.667 -9.003 -7.796 1.00 87.25 87 VAL A N 1
ATOM 646 C CA . VAL A 1 87 ? -3.104 -9.076 -8.095 1.00 87.25 87 VAL A CA 1
ATOM 647 C C . VAL A 1 87 ? -3.364 -10.189 -9.109 1.00 87.25 87 VAL A C 1
ATOM 649 O O . VAL A 1 87 ? -2.764 -10.202 -10.182 1.00 87.25 87 VAL A O 1
ATOM 652 N N . LYS A 1 88 ? -4.262 -11.129 -8.784 1.00 79.56 88 LYS A N 1
ATOM 653 C CA . LYS A 1 88 ? -4.642 -12.222 -9.695 1.00 79.56 88 LYS A CA 1
ATOM 654 C C . LYS A 1 88 ? -5.297 -11.649 -10.958 1.00 79.56 88 LYS A C 1
ATOM 656 O O . LYS A 1 88 ? -6.171 -10.794 -10.858 1.00 79.56 88 LYS A O 1
ATOM 661 N N . GLU A 1 89 ? -4.924 -12.153 -12.135 1.00 75.50 89 GLU A N 1
ATOM 662 C CA . GLU A 1 89 ? -5.431 -11.641 -13.424 1.00 75.50 89 GLU A CA 1
ATOM 663 C C . GLU A 1 89 ? -6.962 -11.746 -13.567 1.00 75.50 89 GLU A C 1
ATOM 665 O O . GLU A 1 89 ? -7.592 -10.876 -14.177 1.00 75.50 89 GLU A O 1
ATOM 670 N N . ASP A 1 90 ? -7.554 -12.787 -12.975 1.00 77.19 90 ASP A N 1
ATOM 671 C CA . ASP A 1 90 ? -8.996 -13.053 -13.025 1.00 77.19 90 ASP A CA 1
ATOM 672 C C . ASP A 1 90 ? -9.796 -12.283 -11.962 1.00 77.19 90 ASP A C 1
ATOM 674 O O . ASP A 1 90 ? -11.011 -12.143 -12.088 1.00 77.19 90 ASP A O 1
ATOM 678 N N . ASP A 1 91 ? -9.131 -11.737 -10.940 1.00 79.44 91 ASP A N 1
ATOM 679 C CA . ASP A 1 91 ? -9.775 -11.061 -9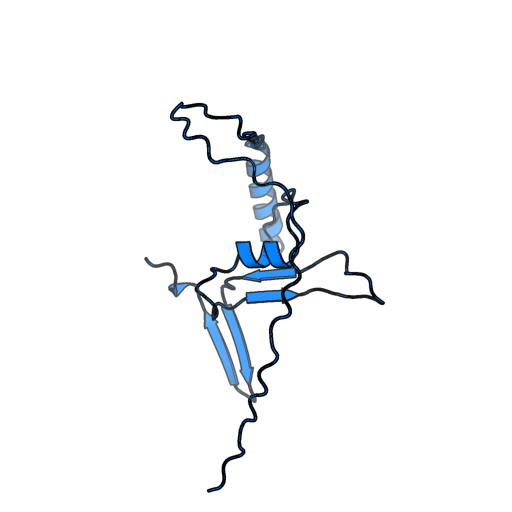.810 1.00 79.44 91 ASP A CA 1
ATOM 680 C C . ASP A 1 91 ? -9.736 -9.539 -9.990 1.00 79.44 91 ASP A C 1
ATOM 682 O O . ASP A 1 91 ? -9.046 -8.795 -9.292 1.00 79.44 91 ASP A O 1
ATOM 686 N N . ARG A 1 92 ? -10.458 -9.069 -11.012 1.00 76.19 92 ARG A N 1
ATOM 687 C CA . ARG A 1 92 ? -10.475 -7.650 -11.415 1.00 76.19 92 ARG A CA 1
ATOM 688 C C . ARG A 1 92 ? -11.131 -6.725 -10.393 1.00 76.19 92 ARG A C 1
ATOM 690 O O . ARG A 1 92 ? -10.963 -5.512 -10.490 1.00 76.19 92 ARG A O 1
ATOM 697 N N . GLU A 1 93 ? -11.902 -7.291 -9.473 1.00 81.38 93 GLU A N 1
ATOM 698 C CA . GLU A 1 93 ? -12.635 -6.566 -8.436 1.00 81.38 93 GLU A CA 1
ATOM 699 C C . GLU A 1 93 ? -11.901 -6.607 -7.086 1.00 81.38 93 GLU A C 1
ATOM 701 O O . GLU A 1 93 ? -12.352 -5.974 -6.132 1.00 81.38 93 GLU A O 1
ATOM 706 N N . ALA A 1 94 ? -10.752 -7.295 -7.001 1.00 86.06 94 ALA A N 1
ATOM 707 C CA . ALA A 1 94 ? -9.943 -7.332 -5.792 1.00 86.06 94 ALA A CA 1
ATOM 708 C C . ALA A 1 94 ? -9.504 -5.920 -5.365 1.00 86.06 94 ALA A C 1
ATOM 710 O O . ALA A 1 94 ? -8.863 -5.205 -6.153 1.00 86.06 94 ALA A O 1
ATOM 711 N N . PRO A 1 95 ? -9.748 -5.528 -4.100 1.00 91.38 95 PRO A N 1
ATOM 712 C CA . PRO A 1 95 ? -9.293 -4.244 -3.592 1.00 91.38 95 PRO A CA 1
ATOM 713 C C . PRO A 1 95 ? -7.765 -4.172 -3.659 1.00 91.38 95 PRO A C 1
ATOM 715 O O . PRO A 1 95 ? -7.035 -5.016 -3.130 1.00 91.38 95 PRO A O 1
ATOM 718 N N . SER A 1 96 ? -7.272 -3.177 -4.388 1.00 93.88 96 SER A N 1
ATOM 719 C CA . SER A 1 96 ? -5.853 -2.995 -4.677 1.00 93.88 96 SER A CA 1
ATOM 720 C C . SER A 1 96 ? -5.585 -1.580 -5.189 1.00 93.88 96 SER A C 1
ATOM 722 O O . SER A 1 96 ? -6.497 -0.869 -5.616 1.00 93.88 96 SER A O 1
ATOM 724 N N . PHE A 1 97 ? -4.331 -1.141 -5.112 1.00 94.94 97 PHE A N 1
ATOM 725 C CA . PHE A 1 97 ? -3.910 0.163 -5.608 1.00 94.94 97 PHE A CA 1
ATOM 726 C C . PHE A 1 97 ? -2.458 0.150 -6.095 1.00 94.94 97 PHE A C 1
ATOM 728 O O . PHE A 1 97 ? -1.606 -0.592 -5.599 1.00 94.94 97 PHE A O 1
ATOM 735 N N . LEU A 1 98 ? -2.180 1.028 -7.055 1.00 95.38 98 LEU A N 1
ATOM 736 C CA . LEU A 1 98 ? -0.846 1.369 -7.534 1.00 95.38 98 LEU A CA 1
ATOM 737 C C . LEU A 1 98 ? -0.747 2.894 -7.573 1.00 95.38 98 LEU A C 1
ATOM 739 O O . LEU A 1 98 ? -1.492 3.546 -8.303 1.00 95.38 98 LEU A O 1
ATOM 743 N N . PHE A 1 99 ? 0.169 3.454 -6.789 1.00 96.00 99 PHE A N 1
ATOM 744 C CA . PHE A 1 99 ? 0.453 4.884 -6.777 1.00 96.00 99 PHE A CA 1
ATOM 745 C C . PHE A 1 99 ? 1.841 5.162 -7.339 1.00 96.00 99 PHE A C 1
ATOM 747 O O . PHE A 1 99 ? 2.846 4.620 -6.870 1.00 96.00 99 PHE A O 1
ATOM 754 N N . GLU A 1 100 ? 1.882 6.060 -8.317 1.00 94.75 100 GLU A N 1
ATOM 755 C CA . GLU A 1 100 ? 3.098 6.555 -8.947 1.00 94.75 100 GLU A CA 1
ATOM 756 C C . GLU A 1 100 ? 3.087 8.083 -8.922 1.00 94.75 100 GLU A C 1
ATOM 758 O O . GLU A 1 100 ? 2.043 8.715 -9.088 1.00 94.75 100 GLU A O 1
ATOM 763 N N . SER A 1 101 ? 4.258 8.676 -8.703 1.00 92.25 101 SER A N 1
ATOM 764 C CA . SER A 1 101 ? 4.440 10.124 -8.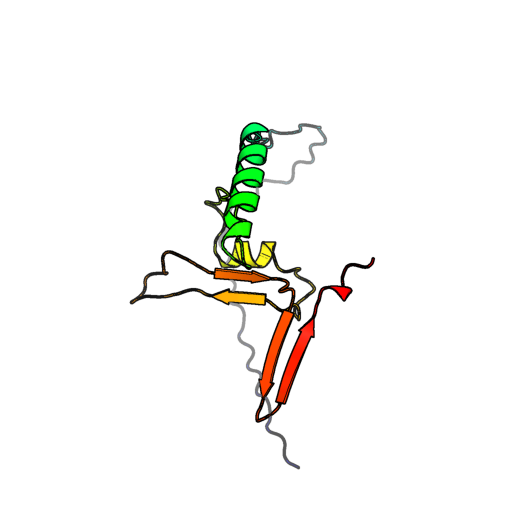770 1.00 92.25 101 SER A CA 1
ATOM 765 C C . SER A 1 101 ? 5.179 10.495 -10.049 1.00 92.25 101 SER A C 1
ATOM 767 O O . SER A 1 101 ? 6.077 9.768 -10.480 1.00 92.25 101 SER A O 1
ATOM 769 N N . VAL A 1 102 ? 4.826 11.639 -10.635 1.00 91.12 102 VAL A N 1
ATOM 770 C CA . VAL A 1 102 ? 5.554 12.248 -11.749 1.00 91.12 102 VAL A CA 1
ATOM 771 C C . VAL A 1 102 ? 5.848 13.698 -11.393 1.00 91.12 102 VAL A C 1
ATOM 773 O O . VAL A 1 102 ? 4.938 14.477 -11.118 1.00 91.12 102 VAL A O 1
ATOM 776 N N . GLU A 1 103 ? 7.118 14.076 -11.444 1.00 85.94 103 GLU A N 1
ATOM 777 C CA . GLU A 1 103 ? 7.565 15.454 -11.275 1.00 85.94 103 GLU A CA 1
ATOM 778 C C . GLU A 1 103 ? 8.135 15.955 -12.595 1.00 85.94 103 GLU A C 1
ATOM 780 O O . GLU A 1 103 ? 9.149 15.441 -13.055 1.00 85.94 103 GLU A O 1
ATOM 785 N N . GLN A 1 104 ? 7.492 16.953 -13.214 1.00 77.12 104 GLN A N 1
ATOM 786 C CA . GLN A 1 104 ? 8.033 17.691 -14.370 1.00 77.12 104 GLN A CA 1
ATOM 787 C C . GLN A 1 104 ? 8.675 16.786 -15.453 1.00 77.12 104 GLN A C 1
ATOM 789 O O . GLN A 1 104 ? 9.716 17.126 -16.012 1.00 77.12 104 GLN A O 1
ATOM 794 N N . ASN A 1 105 ? 8.034 15.646 -15.751 1.00 78.75 105 ASN A N 1
ATOM 795 C CA . ASN A 1 105 ? 8.431 14.590 -16.706 1.00 78.75 105 ASN A CA 1
ATOM 796 C C . ASN A 1 105 ? 9.367 13.474 -16.201 1.00 78.75 105 ASN A C 1
ATOM 798 O O . ASN A 1 105 ? 9.708 12.590 -16.983 1.00 78.75 105 ASN A O 1
ATOM 802 N N . ASN A 1 106 ? 9.731 13.451 -14.920 1.00 82.94 106 ASN A N 1
ATOM 803 C CA . ASN A 1 106 ? 10.460 12.343 -14.304 1.00 82.94 106 ASN A CA 1
ATOM 804 C C . ASN A 1 106 ? 9.543 11.516 -13.405 1.00 82.94 106 ASN A C 1
ATOM 806 O O . ASN A 1 106 ? 8.761 12.059 -12.626 1.00 82.94 106 ASN A O 1
ATOM 810 N N . GLN A 1 107 ? 9.677 10.194 -13.479 1.00 86.12 107 GLN A N 1
ATOM 811 C CA . GLN A 1 107 ? 9.031 9.294 -12.531 1.00 86.12 107 GLN A CA 1
ATOM 812 C C . GLN A 1 107 ? 9.675 9.464 -11.149 1.00 86.12 107 GLN A C 1
ATOM 814 O O . GLN A 1 107 ? 10.899 9.563 -11.021 1.00 86.12 107 GLN A O 1
ATOM 819 N N . GLY A 1 108 ? 8.843 9.514 -10.111 1.00 88.56 108 GLY A N 1
ATOM 820 C CA . GLY A 1 108 ? 9.293 9.547 -8.727 1.00 88.56 108 GLY A CA 1
ATOM 821 C C . GLY A 1 108 ? 10.130 8.312 -8.385 1.00 88.56 108 GLY A C 1
ATOM 822 O O . GLY A 1 108 ? 9.962 7.244 -8.968 1.00 88.56 108 GLY A O 1
ATOM 823 N N . ARG A 1 109 ? 11.030 8.443 -7.404 1.00 92.56 109 ARG A N 1
ATOM 824 C CA . ARG A 1 109 ? 11.939 7.349 -6.999 1.00 92.56 109 ARG A CA 1
ATOM 825 C C . ARG A 1 109 ? 11.220 6.119 -6.445 1.00 92.56 109 ARG A C 1
ATOM 827 O O . ARG A 1 109 ? 11.808 5.045 -6.404 1.00 92.56 109 ARG A O 1
ATOM 834 N N . TYR A 1 110 ? 9.992 6.300 -5.970 1.00 94.56 110 TYR A N 1
ATOM 835 C CA . TYR A 1 110 ? 9.209 5.263 -5.322 1.00 94.56 110 TYR A CA 1
ATOM 836 C C . TYR A 1 110 ? 7.849 5.130 -5.992 1.00 94.56 110 TYR A C 1
ATOM 838 O O . TYR A 1 110 ? 7.237 6.115 -6.411 1.00 94.56 110 TYR A O 1
ATOM 846 N N . SER A 1 111 ? 7.366 3.898 -6.016 1.00 94.69 111 SER A N 1
ATOM 847 C CA . SER A 1 111 ? 5.985 3.556 -6.327 1.00 94.69 111 SER A CA 1
ATOM 848 C C . SER A 1 111 ? 5.447 2.730 -5.170 1.00 94.69 111 SER A C 1
ATOM 850 O O . SER A 1 111 ? 6.196 1.966 -4.557 1.00 94.69 111 SER A O 1
ATOM 852 N N . VAL A 1 112 ? 4.169 2.905 -4.846 1.00 96.56 112 VAL A N 1
ATOM 853 C CA . VAL A 1 112 ? 3.526 2.192 -3.737 1.00 96.56 112 VAL A CA 1
ATOM 854 C C . VAL A 1 112 ? 2.480 1.259 -4.312 1.00 96.56 112 VAL A C 1
ATOM 856 O O . VAL A 1 112 ? 1.629 1.680 -5.093 1.00 96.56 112 VAL A O 1
ATOM 859 N N . VAL A 1 113 ? 2.557 -0.008 -3.923 1.00 95.62 113 VAL A N 1
ATOM 860 C CA . VAL A 1 113 ? 1.652 -1.058 -4.378 1.00 95.62 113 VAL A CA 1
ATOM 861 C C . VAL A 1 113 ? 0.977 -1.679 -3.167 1.00 95.62 113 VAL A C 1
ATOM 863 O O . VAL A 1 113 ? 1.657 -2.038 -2.208 1.00 95.62 113 VAL A O 1
ATOM 866 N N . GLY A 1 114 ? -0.343 -1.814 -3.221 1.00 94.06 114 GLY A N 1
ATOM 867 C CA . GLY A 1 114 ? -1.128 -2.546 -2.235 1.00 94.06 114 GLY A CA 1
ATOM 868 C C . GLY A 1 114 ? -2.083 -3.507 -2.927 1.00 94.06 114 GLY A C 1
ATOM 869 O O . GLY A 1 114 ? -2.708 -3.159 -3.926 1.00 94.06 114 GLY A O 1
ATOM 870 N N . ALA A 1 115 ? -2.195 -4.718 -2.400 1.00 92.88 115 ALA A N 1
ATOM 871 C CA . ALA A 1 115 ? -3.113 -5.741 -2.880 1.00 92.88 115 ALA A CA 1
ATOM 872 C C . ALA A 1 115 ? -3.673 -6.502 -1.681 1.00 92.88 115 ALA A C 1
ATOM 874 O O . ALA A 1 115 ? -2.963 -6.666 -0.689 1.00 92.88 115 ALA A O 1
ATOM 875 N N . GLN A 1 116 ? -4.925 -6.955 -1.787 1.00 90.12 116 GLN A N 1
ATOM 876 C CA . GLN A 1 116 ? -5.594 -7.761 -0.761 1.00 90.12 116 GLN A CA 1
ATOM 877 C C . GLN A 1 116 ? -5.487 -7.136 0.647 1.00 90.12 116 GLN A C 1
ATOM 879 O O . GLN A 1 116 ? -4.987 -7.786 1.568 1.00 90.12 116 GLN A O 1
ATOM 884 N N . PRO A 1 117 ? -5.901 -5.865 0.835 1.00 92.44 117 PRO A N 1
ATOM 885 C CA . PRO A 1 117 ? -5.968 -5.289 2.169 1.00 92.44 117 PRO A CA 1
ATOM 886 C C . PRO A 1 117 ? -6.851 -6.166 3.059 1.00 92.44 117 PRO A C 1
ATOM 888 O O . PRO A 1 117 ? -7.839 -6.733 2.601 1.00 92.44 117 PRO A O 1
ATOM 891 N N . GLN A 1 118 ? -6.501 -6.255 4.340 1.00 91.81 118 GLN A N 1
ATOM 892 C CA . GLN A 1 118 ? -7.306 -6.985 5.316 1.00 91.81 118 GLN A CA 1
ATOM 893 C C . GLN A 1 118 ? -8.644 -6.289 5.586 1.00 91.81 118 GLN A C 1
ATOM 895 O O . GLN A 1 118 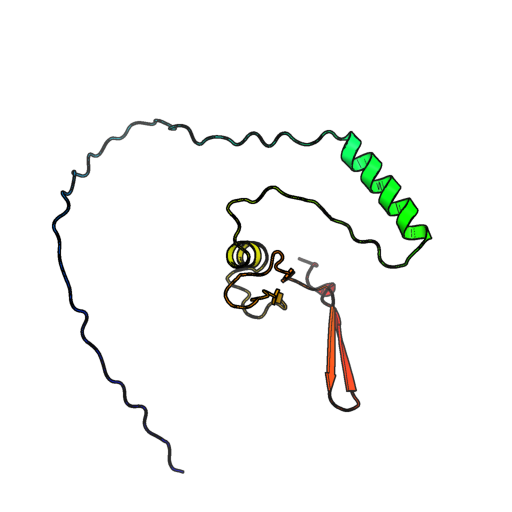? -9.627 -6.949 5.885 1.00 91.81 118 GLN A O 1
ATOM 900 N N . MET A 1 119 ? -8.697 -4.962 5.475 1.00 93.69 119 MET A N 1
ATOM 901 C CA . MET A 1 119 ? -9.883 -4.188 5.819 1.00 93.69 119 MET A CA 1
ATOM 902 C C . MET A 1 119 ? -10.052 -2.987 4.889 1.00 93.69 119 MET A C 1
ATOM 904 O O . MET A 1 119 ? -9.083 -2.288 4.588 1.00 93.69 119 MET A O 1
ATOM 908 N N . GLU A 1 120 ? -11.292 -2.710 4.494 1.00 93.81 120 GLU A N 1
ATOM 909 C CA . GLU A 1 120 ? -11.707 -1.491 3.798 1.00 93.81 120 GLU A CA 1
ATOM 910 C C . GLU A 1 120 ? -12.623 -0.655 4.704 1.00 93.81 120 GLU A C 1
ATOM 912 O O . GLU A 1 120 ? -13.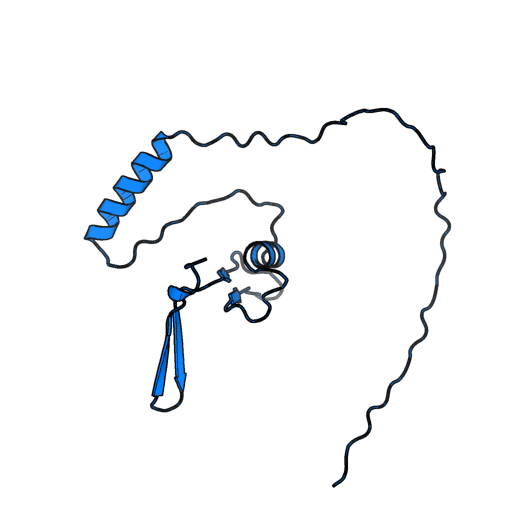542 -1.169 5.343 1.00 93.81 120 GLU A O 1
ATOM 917 N N . ILE A 1 121 ? -12.391 0.659 4.758 1.00 96.12 121 ILE A N 1
ATOM 918 C CA . ILE A 1 121 ? -13.207 1.597 5.540 1.00 96.12 121 ILE A CA 1
ATOM 919 C C . ILE A 1 121 ? -13.804 2.626 4.583 1.00 96.12 121 ILE A C 1
ATOM 921 O O . ILE A 1 121 ? -13.082 3.412 3.971 1.00 96.12 121 ILE A O 1
ATOM 925 N N . VAL A 1 122 ? -15.132 2.647 4.476 1.00 96.25 122 VAL A N 1
ATOM 926 C CA . VAL A 1 122 ? -15.878 3.545 3.588 1.00 96.25 122 VAL A CA 1
ATOM 927 C C . VAL A 1 122 ? -16.740 4.489 4.417 1.00 96.25 122 VAL A C 1
ATOM 929 O O . VAL A 1 122 ? -17.658 4.059 5.116 1.00 96.25 122 VAL A O 1
ATOM 932 N N . ALA A 1 123 ? -16.477 5.791 4.315 1.00 97.56 123 ALA A N 1
ATOM 933 C CA . ALA A 1 123 ? -17.277 6.835 4.949 1.00 97.56 123 ALA A CA 1
ATOM 934 C C . ALA A 1 123 ? -18.120 7.573 3.900 1.00 97.56 123 ALA A C 1
ATOM 936 O O . ALA A 1 123 ? -17.589 8.102 2.923 1.00 97.56 123 ALA A O 1
ATOM 937 N N . LYS A 1 124 ? -19.439 7.622 4.104 1.00 97.69 124 LYS A N 1
ATOM 938 C CA . LYS A 1 124 ? -20.381 8.363 3.260 1.00 97.69 124 LYS A CA 1
ATOM 939 C C . LYS A 1 124 ? -21.404 9.070 4.142 1.00 97.69 124 LYS A C 1
ATOM 941 O O . LYS A 1 124 ? -22.097 8.419 4.919 1.00 97.69 124 LYS A O 1
ATOM 946 N N . GLU A 1 125 ? -21.516 10.389 3.985 1.00 96.75 125 GLU A N 1
ATOM 947 C CA . GLU A 1 125 ? -22.380 11.243 4.815 1.00 96.75 125 GLU A CA 1
ATOM 948 C C . GLU A 1 125 ? -22.077 11.043 6.313 1.00 96.75 125 GLU A C 1
ATOM 950 O O . GLU A 1 125 ? -20.947 11.261 6.743 1.00 96.75 125 GLU A O 1
ATOM 955 N N . ASN A 1 126 ? -23.059 10.613 7.105 1.00 96.56 126 ASN A N 1
ATOM 956 C CA . ASN A 1 126 ? -22.934 10.305 8.530 1.00 96.56 126 ASN A CA 1
ATOM 957 C C . ASN A 1 126 ? -22.788 8.797 8.814 1.00 96.56 126 ASN A C 1
ATOM 959 O O . ASN A 1 126 ? -22.970 8.370 9.955 1.00 96.56 126 ASN A O 1
ATOM 963 N N . LYS A 1 127 ? -22.483 7.982 7.795 1.00 97.25 127 LYS A N 1
ATOM 964 C CA . LYS A 1 127 ? -22.328 6.529 7.911 1.00 97.25 127 LYS A CA 1
ATOM 965 C C . LYS A 1 127 ? -20.893 6.097 7.607 1.00 97.25 127 LYS A C 1
ATOM 967 O O . LYS A 1 127 ? -20.329 6.456 6.576 1.00 97.25 127 LYS A O 1
ATOM 972 N N . VAL A 1 128 ? -20.342 5.250 8.476 1.00 97.88 128 VAL A N 1
ATOM 973 C CA . VAL A 1 128 ? -19.070 4.543 8.267 1.00 97.88 128 VAL A CA 1
ATOM 974 C C . VAL A 1 128 ? -19.361 3.053 8.112 1.00 97.88 128 VAL A C 1
ATOM 976 O O . VAL A 1 128 ? -20.129 2.486 8.886 1.00 97.88 128 VAL A O 1
ATOM 979 N N . THR A 1 129 ? -18.778 2.431 7.093 1.00 97.12 129 THR A N 1
ATOM 980 C CA . THR A 1 129 ? -18.867 0.993 6.814 1.00 97.12 129 THR A CA 1
ATOM 981 C C . THR A 1 129 ? -17.463 0.413 6.867 1.00 97.12 129 THR A C 1
ATOM 983 O O . THR A 1 129 ? -16.563 0.949 6.226 1.00 97.12 129 THR A O 1
ATOM 986 N N . ILE A 1 130 ? -17.284 -0.656 7.638 1.00 96.25 130 ILE A N 1
ATOM 987 C CA . ILE A 1 130 ? -16.021 -1.385 7.757 1.00 96.25 130 ILE A CA 1
ATOM 988 C C . ILE A 1 130 ? -16.245 -2.761 7.137 1.00 96.25 130 ILE A C 1
ATOM 990 O O . ILE A 1 130 ? -17.186 -3.455 7.520 1.00 96.25 130 ILE A O 1
ATOM 994 N N . MET A 1 131 ? -15.421 -3.124 6.161 1.00 94.12 131 MET A N 1
ATOM 995 C CA . MET A 1 131 ? -15.433 -4.425 5.499 1.00 94.12 131 MET A CA 1
ATOM 996 C C . MET A 1 131 ? -14.148 -5.151 5.881 1.00 94.12 131 MET A C 1
ATOM 998 O O . MET A 1 131 ? -13.068 -4.679 5.546 1.00 94.12 131 MET A O 1
ATOM 1002 N N . ASP A 1 132 ? -14.268 -6.258 6.608 1.00 92.19 132 ASP A N 1
ATOM 1003 C CA . ASP A 1 132 ? -13.147 -7.131 6.959 1.00 92.19 132 ASP A CA 1
ATOM 1004 C C . ASP A 1 132 ? -13.039 -8.267 5.929 1.00 92.19 132 ASP A C 1
ATOM 1006 O O . ASP A 1 132 ? -14.049 -8.812 5.477 1.00 92.19 132 ASP A O 1
ATOM 1010 N N . HIS A 1 133 ? -11.820 -8.596 5.517 1.00 85.88 133 HIS A N 1
ATOM 1011 C CA . HIS A 1 133 ? -11.511 -9.606 4.512 1.00 85.88 133 HIS A CA 1
ATOM 1012 C C . HIS A 1 133 ? -10.849 -10.863 5.094 1.00 85.88 133 HIS A C 1
ATOM 1014 O O . HIS A 1 133 ? -10.525 -11.762 4.314 1.00 85.88 133 HIS A O 1
ATOM 1020 N N . GLU A 1 134 ? -10.680 -10.974 6.422 1.00 75.06 134 GLU A N 1
ATOM 1021 C CA . GLU A 1 134 ? -10.119 -12.177 7.067 1.00 75.06 134 GLU A CA 1
ATOM 1022 C C . GLU A 1 134 ? -10.927 -13.461 6.780 1.00 75.06 134 GLU A C 1
ATOM 1024 O O . GLU A 1 134 ? -10.358 -14.552 6.727 1.00 75.06 134 GLU A O 1
ATOM 1029 N N . GLU A 1 135 ? -12.229 -13.357 6.489 1.00 55.91 135 GLU A N 1
ATOM 1030 C CA . GLU A 1 135 ? -13.101 -14.523 6.260 1.00 55.91 135 GLU A CA 1
ATOM 1031 C C . GLU A 1 135 ? -12.906 -15.235 4.904 1.00 55.91 135 GLU A C 1
ATOM 1033 O O . GLU A 1 135 ? -13.519 -16.273 4.665 1.00 55.91 135 GLU A O 1
ATOM 1038 N N . ARG A 1 136 ? -12.043 -14.742 4.002 1.00 54.25 136 ARG A N 1
ATOM 1039 C CA . ARG A 1 136 ? -11.823 -15.372 2.678 1.00 54.25 136 ARG A CA 1
ATOM 1040 C C . ARG A 1 136 ? -10.792 -16.514 2.662 1.00 54.25 136 ARG A C 1
ATOM 1042 O O . ARG A 1 136 ? -10.510 -17.038 1.590 1.00 54.25 136 ARG A O 1
ATOM 1049 N N . CYS A 1 137 ? -10.212 -16.881 3.807 1.00 45.81 137 CYS A N 1
ATOM 1050 C CA . CYS A 1 137 ? -9.124 -17.871 3.917 1.00 45.81 137 CYS A CA 1
ATOM 1051 C C . CYS A 1 137 ? -9.526 -19.195 4.604 1.00 45.81 137 CYS A C 1
ATOM 1053 O O . CYS A 1 137 ? -8.663 -19.902 5.125 1.00 45.81 137 CYS A O 1
ATOM 1055 N N . LEU A 1 138 ? -10.816 -19.544 4.622 1.00 39.94 138 LEU A N 1
ATOM 1056 C CA . LEU A 1 138 ? -11.273 -20.897 4.953 1.00 39.94 138 LEU A CA 1
ATOM 1057 C C . LEU A 1 138 ? -11.620 -21.645 3.661 1.00 39.94 138 LEU A C 1
ATOM 1059 O O . LEU A 1 138 ? -12.796 -21.809 3.380 1.00 39.94 138 LEU A O 1
ATOM 1063 N N . ASP A 1 139 ? -10.611 -22.053 2.889 1.00 35.78 139 ASP A N 1
ATOM 1064 C CA . ASP A 1 139 ? -10.709 -23.093 1.847 1.00 35.78 139 ASP A CA 1
ATOM 1065 C C . ASP A 1 139 ? -9.329 -23.725 1.585 1.00 35.78 139 ASP A C 1
ATOM 1067 O O . ASP A 1 139 ? -8.352 -22.968 1.357 1.00 35.78 139 ASP A O 1
#

Secondary structure (DSSP, 8-state):
--PPPP---------------------------------------HHHHHHHHHHHHHHHTT-S----------TT--HHHHHHHHS-TT-TTS-EEEEEEEETTEEEEEEEEEES-SEEEEEETTEEEEEE-GGGG--

pLDDT: mean 73.77, std 22.91, range [35.78, 97.88]

Foldseek 3Di:
DDDDDDDDDDDDDDDDDDDDDDDDDDDDPDDDPPDDPPPPPPPDDPVVVVVLVVVQVVVVVVDVDDDDDDDDDCPPDDQVNVQPVQDDPPCPVWDWDKDWDDDPHDTDPDIDIDTRDQWDWDDDDPDIDIDGDPVVPPD

Organism: NCBI:txid2094558